Protein AF-0000000076550190 (afdb_homodimer)

Nearest PDB structures (foldseek):
  2z0n-assembly1_A-2  TM=6.867E-01  e=6.802E-01  Homo sapiens
  4afl-assembly2_F  TM=8.880E-01  e=2.547E+00  Homo sapiens
  2q12-assembly1_A-2  TM=6.880E-01  e=8.746E-01  Homo sapiens
  5j0k-assembly1_B  TM=7.073E-01  e=1.640E+00  synthetic construct
  6inr-assembly1_A  TM=6.472E-01  e=3.714E+00  Candidatus Phytoplasma australasiaticum subsp. taiwanense

Secondary structure (DSSP, 8-state):
-----------SS----B-HHHHHHHHHHHHHHHHHHHHHHHHHHHHHTS---TTHHHHHHHHHHHHHHHHHHHHHHHHHHHHTB--/-----------SS----B-HHHHHHHHHHHHHHHHHHHHHHHHHHHHHTS---TTHHHHHHHHHHHHHHHHHHHHHHHHHHHHTB--

Foldseek 3Di:
DPPPPPPPVPPPPDLAADDQVVLVVQLVVLVVLVVVLVVLVVVLVVVQPDDDDPPVNVVSVVSNVVSVVSNVVSVVVNVVSVVRHDD/DPPPPPPPVPPPPDLAADDPVVLVVQLVVLVVLVVVLVVLVVVLVVVQPDDDDPPVNVVSVVSNVVSVVSNVVSVVVNVVSVVRHDD

Sequence (174 aa):
MMTDSTNKPQAPADAECIPEDIAVEIRKLAHELSNALEIIVQTSYLLSMTEQKEPASAWLRMMDNGVQKAMDTNLALRNYIKAHTADMMTDSTNKPQAPADAECIPEDIAVEIRKLAHELSNALEIIVQTSYLLSMTEQKEPASAWLRMMDNGVQKAMDTNLALRNYIKAHTAD

pLDDT: mean 85.69, std 19.17, range [34.78, 98.75]

Organism: NCBI:txid570835

Solvent-accessible surface area (backbone atoms only — not comparable to full-atom values): 9814 Å² total; per-residue (Å²): 135,81,78,73,74,72,73,62,74,69,66,80,72,85,76,76,45,36,47,65,73,60,41,54,52,53,51,51,40,50,50,52,33,50,56,19,48,49,45,32,51,54,30,52,53,58,53,66,73,48,96,60,56,86,65,54,44,59,40,50,51,51,25,51,52,16,49,51,49,29,50,52,37,49,50,52,45,52,50,50,51,57,73,30,39,74,131,135,81,78,73,72,72,72,61,74,69,65,81,70,84,75,76,44,36,48,63,72,59,42,53,52,51,49,50,40,50,51,50,32,50,55,20,48,49,43,32,51,54,29,53,52,59,54,67,73,48,94,59,57,86,66,54,44,58,39,51,51,51,24,52,52,17,50,51,50,30,51,54,38,50,51,50,46,51,52,52,50,58,72,29,40,73,132

Structure (mmCIF, N/CA/C/O backbone):
data_AF-0000000076550190-model_v1
#
loop_
_entity.id
_entity.type
_entity.pdbx_description
1 polymer 'Signal transduction histidine kinase dimerisation/phosphoacceptor domain-containing protein'
#
loop_
_atom_site.group_PDB
_atom_site.id
_atom_site.type_symbol
_atom_site.label_atom_id
_atom_site.label_alt_id
_atom_site.label_comp_id
_atom_site.label_asym_id
_atom_site.label_entity_id
_atom_site.label_seq_id
_atom_site.pdbx_PDB_ins_code
_atom_site.Cartn_x
_atom_site.Cartn_y
_atom_site.Cartn_z
_atom_site.occupancy
_atom_site.B_iso_or_equiv
_atom_site.auth_seq_id
_atom_site.auth_comp_id
_atom_site.auth_asym_id
_atom_site.auth_atom_id
_atom_site.pdbx_PDB_model_num
ATOM 1 N N . MET A 1 1 ? -5.496 28.016 54.156 1 34.78 1 MET A N 1
ATOM 2 C CA . MET A 1 1 ? -6.383 27.641 53.062 1 34.78 1 MET A CA 1
ATOM 3 C C . MET A 1 1 ? -5.613 27.547 51.75 1 34.78 1 MET A C 1
ATOM 5 O O . MET A 1 1 ? -5.414 28.562 51.062 1 34.78 1 MET A O 1
ATOM 9 N N . MET A 1 2 ? -4.535 26.766 51.688 1 42.56 2 MET A N 1
ATOM 10 C CA . MET A 1 2 ? -3.605 26.531 50.594 1 42.56 2 MET A CA 1
ATOM 11 C C . MET A 1 2 ? -4.332 25.953 49.375 1 42.56 2 MET A C 1
ATOM 13 O O . MET A 1 2 ? -5.047 24.953 49.469 1 42.56 2 MET A O 1
ATOM 17 N N . THR A 1 3 ? -4.797 26.859 48.469 1 43.59 3 THR A N 1
ATOM 18 C CA . THR A 1 3 ? -5.375 26.516 47.156 1 43.59 3 THR A CA 1
ATOM 19 C C . THR A 1 3 ? -4.508 25.5 46.438 1 43.59 3 THR A C 1
ATOM 21 O O . THR A 1 3 ? -3.324 25.734 46.188 1 43.59 3 THR A O 1
ATOM 24 N N . ASP A 1 4 ? -4.602 24.234 46.688 1 43.56 4 ASP A N 1
ATOM 25 C CA . ASP A 1 4 ? -4.043 23.141 45.906 1 43.56 4 ASP A CA 1
ATOM 26 C C . ASP A 1 4 ? -4.367 23.297 44.438 1 43.56 4 ASP A C 1
ATOM 28 O O . ASP A 1 4 ? -5.539 23.281 44.031 1 43.56 4 ASP A O 1
ATOM 32 N N . SER A 1 5 ? -3.678 24.25 43.781 1 45.34 5 SER A N 1
ATOM 33 C CA . SER A 1 5 ? -3.775 24.266 42.312 1 45.34 5 SER A CA 1
ATOM 34 C C . SER A 1 5 ? -3.625 22.859 41.75 1 45.34 5 SER A C 1
ATOM 36 O O . SER A 1 5 ? -2.572 22.234 41.875 1 45.34 5 SER A O 1
ATOM 38 N N . THR A 1 6 ? -4.68 22.031 41.906 1 44.66 6 THR A N 1
ATOM 39 C CA . THR A 1 6 ? -4.723 20.781 41.156 1 44.66 6 THR A CA 1
ATOM 40 C C . THR A 1 6 ? -4.141 20.984 39.75 1 44.66 6 THR A C 1
ATOM 42 O O . THR A 1 6 ? -4.621 21.812 39 1 44.66 6 THR A O 1
ATOM 45 N N . ASN A 1 7 ? -2.863 20.984 39.656 1 44.94 7 ASN A N 1
ATOM 46 C CA . ASN A 1 7 ? -2.182 20.859 38.375 1 44.94 7 ASN A CA 1
ATOM 47 C C . ASN A 1 7 ? -2.906 19.891 37.469 1 44.94 7 ASN A C 1
ATOM 49 O O . ASN A 1 7 ? -2.881 18.672 37.688 1 44.94 7 ASN A O 1
ATOM 53 N N . LYS A 1 8 ? -4.141 20.156 37.094 1 45.62 8 LYS A N 1
ATOM 54 C CA . LYS A 1 8 ? -4.738 19.328 36.031 1 45.62 8 LYS A CA 1
ATOM 55 C C . LYS A 1 8 ? -3.701 18.922 35 1 45.62 8 LYS A C 1
ATOM 57 O O . LYS A 1 8 ? -2.941 19.75 34.5 1 45.62 8 LYS A O 1
ATOM 62 N N . PRO A 1 9 ? -3.186 17.734 35.094 1 44.25 9 PRO A N 1
ATOM 63 C CA . PRO A 1 9 ? -2.326 17.391 33.938 1 44.25 9 PRO A CA 1
ATOM 64 C C . PRO A 1 9 ? -2.773 18.047 32.656 1 44.25 9 PRO A C 1
ATOM 66 O O . PRO A 1 9 ? -3.963 18.031 32.312 1 44.25 9 PRO A O 1
ATOM 69 N N . GLN A 1 10 ? -2.186 19.25 32.312 1 44 10 GLN A N 1
ATOM 70 C CA . GLN A 1 10 ? -2.484 19.812 30.984 1 44 10 GLN A CA 1
ATOM 71 C C . GLN A 1 10 ? -2.832 18.719 29.984 1 44 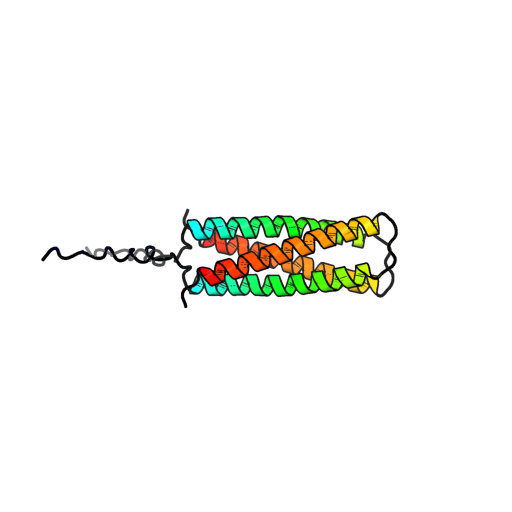10 GLN A C 1
ATOM 73 O O . GLN A 1 10 ? -2.15 17.703 29.906 1 44 10 GLN A O 1
ATOM 78 N N . ALA A 1 11 ? -4.008 18.469 29.656 1 46.28 11 ALA A N 1
ATOM 79 C CA . ALA A 1 11 ? -4.355 17.625 28.516 1 46.28 11 ALA A CA 1
ATOM 80 C C . ALA A 1 11 ? -3.211 17.547 27.516 1 46.28 11 ALA A C 1
ATOM 82 O O . ALA A 1 11 ? -2.484 18.531 27.328 1 46.28 11 ALA A O 1
ATOM 83 N N . PRO A 1 12 ? -2.477 16.422 27.375 1 45.34 12 PRO A N 1
ATOM 84 C CA . PRO A 1 12 ? -1.392 16.484 26.391 1 45.34 12 PRO A CA 1
ATOM 85 C C . PRO A 1 12 ? -1.63 17.547 25.312 1 45.34 12 PRO A C 1
ATOM 87 O O . PRO A 1 12 ? -2.779 17.828 24.969 1 45.34 12 PRO A O 1
ATOM 90 N N . ALA A 1 13 ? -0.886 18.531 25.25 1 47.62 13 ALA A N 1
ATOM 91 C CA . ALA A 1 13 ? -0.867 19.625 24.297 1 47.62 13 ALA A CA 1
ATOM 92 C C . ALA A 1 13 ? -1.681 19.281 23.047 1 47.62 13 ALA A C 1
ATOM 94 O O . ALA A 1 13 ? -1.993 18.109 22.812 1 47.62 13 ALA A O 1
ATOM 95 N N . ASP A 1 14 ? -1.976 20.109 22.109 1 51.81 14 ASP A N 1
ATOM 96 C CA . ASP A 1 14 ? -2.691 20.297 20.844 1 51.81 14 ASP A CA 1
ATOM 97 C C . ASP A 1 14 ? -2.387 19.156 19.875 1 51.81 14 ASP A C 1
ATOM 99 O O . ASP A 1 14 ? -1.279 19.062 19.328 1 51.81 14 ASP A O 1
ATOM 103 N N . ALA A 1 15 ? -2.779 17.875 19.969 1 63.88 15 ALA A N 1
ATOM 104 C CA . ALA A 1 15 ? -2.607 16.734 19.078 1 63.88 15 ALA A CA 1
ATOM 105 C C . ALA A 1 15 ? -2.586 17.188 17.625 1 63.88 15 ALA A C 1
ATOM 107 O O . ALA A 1 15 ? -3.502 17.875 17.156 1 63.88 15 ALA A O 1
ATOM 108 N N . GLU A 1 16 ? -1.397 17.344 17.109 1 86.19 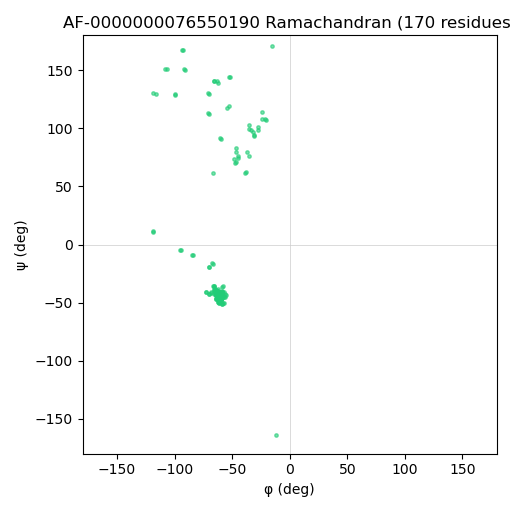16 GLU A N 1
ATOM 109 C CA . GLU A 1 16 ? -1.287 17.766 15.719 1 86.19 16 GLU A CA 1
ATOM 110 C C . GLU A 1 16 ? -2.104 16.859 14.805 1 86.19 16 GLU A C 1
ATOM 112 O O . GLU A 1 16 ? -2.09 15.641 14.953 1 86.19 16 GLU A O 1
ATOM 117 N N . CYS A 1 17 ? -3.027 17.391 14.148 1 93.56 17 CYS A N 1
ATOM 118 C CA . CYS A 1 17 ? -3.902 16.656 13.227 1 93.56 17 CYS A CA 1
ATOM 119 C C . CYS A 1 17 ? -3.576 17.016 11.781 1 93.56 17 CYS A C 1
ATOM 121 O O . CYS A 1 17 ? -3.062 18.094 11.5 1 93.56 17 CYS A O 1
ATOM 123 N N . ILE A 1 18 ? -3.857 16.016 11.031 1 95.75 18 ILE A N 1
ATOM 124 C CA . ILE A 1 18 ? -3.766 16.234 9.594 1 95.75 18 ILE A CA 1
ATOM 125 C C . ILE A 1 18 ? -4.902 17.156 9.133 1 95.75 18 ILE A C 1
ATOM 127 O O . ILE A 1 18 ? -6.066 16.922 9.484 1 95.75 18 ILE A O 1
ATOM 131 N N . PRO A 1 19 ? -4.547 18.156 8.406 1 94.12 19 PRO A N 1
ATOM 132 C CA . PRO A 1 19 ? -5.637 18.969 7.852 1 94.12 19 PRO A CA 1
ATOM 133 C C . PRO A 1 19 ? -6.672 18.125 7.109 1 94.12 19 PRO A C 1
ATOM 135 O O . PRO A 1 19 ? -6.316 17.156 6.434 1 94.12 19 PRO A O 1
ATOM 138 N N . GLU A 1 20 ? -7.867 18.453 7.18 1 93.38 20 GLU A N 1
ATOM 139 C CA . GLU A 1 20 ? -8.992 17.625 6.75 1 93.38 20 GLU A CA 1
ATOM 140 C C . GLU A 1 20 ? -8.883 17.266 5.273 1 93.38 20 GLU A C 1
ATOM 142 O O . GLU A 1 20 ? -9.07 16.109 4.895 1 93.38 20 GLU A O 1
ATOM 147 N N . ASP A 1 21 ? -8.586 18.219 4.477 1 93.94 21 ASP A N 1
ATOM 148 C CA . ASP A 1 21 ? -8.516 17.969 3.037 1 93.94 21 ASP A CA 1
ATOM 149 C C . ASP A 1 21 ? -7.422 16.969 2.699 1 93.94 21 ASP A C 1
ATOM 151 O O . ASP A 1 21 ? -7.594 16.125 1.823 1 93.94 21 ASP A O 1
ATOM 155 N N . ILE A 1 22 ? -6.352 17.125 3.379 1 96.38 22 ILE A N 1
ATOM 156 C CA . ILE A 1 22 ? -5.242 16.203 3.176 1 96.38 22 ILE A CA 1
ATOM 157 C C . ILE A 1 22 ? -5.621 14.805 3.688 1 96.38 22 ILE A C 1
ATOM 159 O O . ILE A 1 22 ? -5.367 13.805 3.02 1 96.38 22 ILE A O 1
ATOM 163 N N . ALA A 1 23 ? -6.262 14.742 4.773 1 96 23 ALA A N 1
ATOM 164 C CA . ALA A 1 23 ? -6.691 13.477 5.375 1 96 23 ALA A CA 1
ATOM 165 C C . ALA A 1 23 ? -7.645 12.727 4.453 1 96 23 ALA A C 1
ATOM 167 O O . ALA A 1 23 ? -7.555 11.508 4.316 1 96 23 ALA A O 1
ATOM 168 N N . VAL A 1 24 ? -8.539 13.453 3.871 1 96.44 24 VAL A N 1
ATOM 169 C CA . VAL A 1 24 ? -9.523 12.836 2.982 1 96.44 24 VAL A CA 1
ATOM 170 C C . VAL A 1 24 ? -8.812 12.148 1.82 1 96.44 24 VAL A C 1
ATOM 172 O O . VAL A 1 24 ? -9.117 11 1.488 1 96.44 24 VAL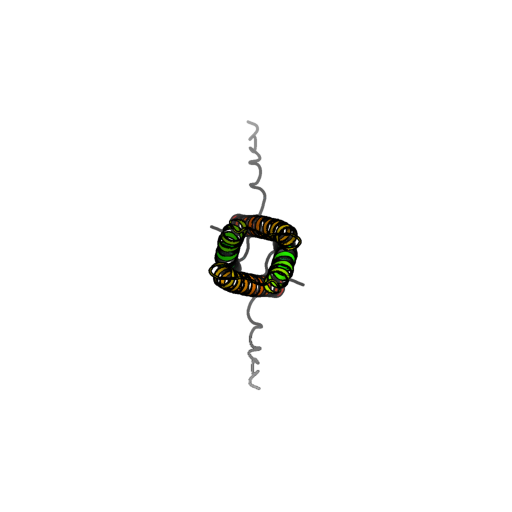 A O 1
ATOM 175 N N . GLU A 1 25 ? -7.871 12.812 1.288 1 97.25 25 GLU A N 1
ATOM 176 C CA . GLU A 1 25 ? -7.168 12.25 0.139 1 97.25 25 GLU A CA 1
ATOM 177 C C . GLU A 1 25 ? -6.305 11.062 0.548 1 97.25 25 GLU A C 1
ATOM 179 O O . GLU A 1 25 ? -6.301 10.031 -0.128 1 97.25 25 GLU A O 1
ATOM 184 N N . ILE A 1 26 ? -5.633 11.172 1.637 1 97.31 26 ILE A N 1
ATOM 185 C CA . ILE A 1 26 ? -4.781 10.078 2.09 1 97.31 26 ILE A CA 1
ATOM 186 C C . ILE A 1 26 ? -5.637 8.859 2.426 1 97.31 26 ILE A C 1
ATOM 188 O O . ILE A 1 26 ? -5.273 7.727 2.1 1 97.31 26 ILE A O 1
ATOM 192 N N . ARG A 1 27 ? -6.766 9.07 3.033 1 97.19 27 ARG A N 1
ATOM 193 C CA . ARG A 1 27 ? -7.68 7.977 3.361 1 97.19 27 ARG A CA 1
ATOM 194 C C . ARG A 1 27 ? -8.188 7.289 2.098 1 97.19 27 ARG A C 1
ATOM 196 O O . ARG A 1 27 ? -8.305 6.062 2.057 1 97.19 27 ARG A O 1
ATOM 203 N N . LYS A 1 28 ? -8.508 8.078 1.169 1 98.31 28 LYS A N 1
ATOM 204 C CA . LYS A 1 28 ? -8.961 7.52 -0.105 1 98.31 28 LYS A CA 1
ATOM 205 C C . LYS A 1 28 ? -7.883 6.629 -0.724 1 98.31 28 LYS A C 1
ATOM 207 O O . LYS A 1 28 ? -8.172 5.512 -1.154 1 98.31 28 LYS A O 1
ATOM 212 N N . LEU A 1 29 ? -6.68 7.113 -0.771 1 98.5 29 LEU A N 1
ATOM 213 C CA . LEU A 1 29 ? -5.574 6.352 -1.348 1 98.5 29 LEU A CA 1
ATOM 214 C C . LEU A 1 29 ? -5.316 5.082 -0.546 1 98.5 29 LEU A C 1
ATOM 216 O O . LEU A 1 29 ? -5.105 4.012 -1.123 1 98.5 29 LEU A O 1
ATOM 220 N N . ALA A 1 30 ? -5.375 5.203 0.75 1 98.12 30 ALA A N 1
ATOM 221 C CA . ALA A 1 30 ? -5.172 4.031 1.602 1 98.12 30 ALA A CA 1
ATOM 222 C C . ALA A 1 30 ? -6.277 3 1.388 1 98.12 30 ALA A C 1
ATOM 224 O O . ALA A 1 30 ? -6.02 1.794 1.402 1 98.12 30 ALA A O 1
ATOM 225 N N . HIS A 1 31 ? -7.52 3.418 1.229 1 98.12 31 HIS A N 1
ATOM 226 C CA . HIS A 1 31 ? -8.633 2.52 0.95 1 98.12 31 HIS A CA 1
ATOM 227 C C . HIS A 1 31 ? -8.469 1.83 -0.399 1 98.12 31 HIS A C 1
ATOM 229 O O . HIS A 1 31 ? -8.695 0.624 -0.518 1 98.12 31 HIS A O 1
ATOM 235 N N . GLU A 1 32 ? -8.086 2.576 -1.36 1 98.44 32 GLU A N 1
ATOM 236 C CA . GLU A 1 32 ? -7.82 1.996 -2.674 1 98.44 32 GLU A CA 1
ATOM 237 C C . GLU A 1 32 ? -6.707 0.958 -2.604 1 98.44 32 GLU A C 1
ATOM 239 O O . GLU A 1 32 ? -6.77 -0.077 -3.271 1 98.44 32 GLU A O 1
ATOM 244 N N . LEU A 1 33 ? -5.691 1.238 -1.844 1 98.44 33 LEU A N 1
ATOM 245 C CA . LEU A 1 33 ? -4.613 0.278 -1.629 1 98.44 33 LEU A CA 1
ATOM 246 C C . LEU A 1 33 ? -5.148 -1.01 -1.013 1 98.44 33 LEU A C 1
ATOM 248 O O . LEU A 1 33 ? -4.762 -2.107 -1.425 1 98.44 33 LEU A O 1
ATOM 252 N N . SER A 1 34 ? -6.047 -0.882 -0.056 1 98.25 34 SER A N 1
ATOM 253 C CA . SER A 1 34 ? -6.684 -2.053 0.539 1 98.25 34 SER A CA 1
ATOM 254 C C . SER A 1 34 ? -7.391 -2.895 -0.519 1 98.25 34 SER A C 1
ATOM 256 O O . SER A 1 34 ? -7.285 -4.121 -0.515 1 98.25 34 SER A O 1
ATOM 258 N N . ASN A 1 35 ? -8.094 -2.252 -1.38 1 98.19 35 ASN A N 1
ATOM 259 C CA . ASN A 1 35 ? -8.812 -2.959 -2.432 1 98.19 35 ASN A CA 1
ATOM 260 C C . ASN A 1 35 ? -7.863 -3.748 -3.328 1 98.19 35 ASN A C 1
ATOM 262 O O . ASN A 1 35 ? -8.133 -4.906 -3.662 1 98.19 35 ASN A O 1
ATOM 266 N N . ALA A 1 36 ? -6.801 -3.115 -3.729 1 98.19 36 ALA A N 1
ATOM 267 C CA . ALA A 1 36 ? -5.805 -3.77 -4.574 1 98.19 36 ALA A CA 1
ATOM 268 C C . ALA A 1 36 ? -5.145 -4.934 -3.844 1 98.19 36 ALA A C 1
ATOM 270 O O . ALA A 1 36 ? -4.98 -6.02 -4.41 1 98.19 36 ALA A O 1
ATOM 271 N N . LEU A 1 37 ? -4.797 -4.809 -2.619 1 98.25 37 LEU A N 1
ATOM 272 C CA . LEU A 1 37 ? -4.152 -5.848 -1.825 1 98.25 37 LEU A CA 1
ATOM 273 C C . LEU A 1 37 ? -5.086 -7.035 -1.62 1 98.25 37 LEU A C 1
ATOM 275 O O . LEU A 1 37 ? -4.637 -8.18 -1.563 1 98.25 37 LEU A O 1
ATOM 279 N N . GLU A 1 38 ? -6.359 -6.758 -1.48 1 98 38 GLU A N 1
ATOM 280 C CA . GLU A 1 38 ? -7.324 -7.844 -1.339 1 98 38 GLU A CA 1
ATOM 281 C C . GLU A 1 38 ? -7.332 -8.742 -2.574 1 98 38 GLU A C 1
ATOM 283 O O . GLU A 1 38 ? -7.426 -9.961 -2.461 1 98 38 GLU A O 1
ATOM 288 N N . ILE A 1 39 ? -7.25 -8.18 -3.729 1 97.94 39 ILE A N 1
ATOM 289 C CA . ILE A 1 39 ? -7.141 -8.953 -4.961 1 97.94 39 ILE A CA 1
ATOM 290 C C . ILE A 1 39 ? -5.902 -9.844 -4.906 1 97.94 39 ILE A C 1
ATOM 292 O O . ILE A 1 39 ? -5.965 -11.031 -5.238 1 97.94 39 ILE A O 1
ATOM 296 N N . ILE A 1 40 ? -4.809 -9.266 -4.477 1 97.81 40 ILE A N 1
ATOM 297 C CA . ILE A 1 40 ? -3.543 -9.984 -4.402 1 97.81 40 ILE A CA 1
ATOM 298 C C . ILE A 1 40 ? -3.656 -11.125 -3.389 1 97.81 40 ILE A C 1
ATOM 300 O O . ILE A 1 40 ? -3.219 -12.242 -3.654 1 97.81 40 ILE A O 1
ATOM 304 N N . VAL A 1 41 ? -4.25 -10.875 -2.254 1 97.25 41 VAL A N 1
ATOM 305 C CA . VAL A 1 41 ? -4.449 -11.883 -1.219 1 97.25 41 VAL A CA 1
ATOM 306 C C . VAL A 1 41 ? -5.266 -13.047 -1.78 1 97.25 41 VAL A C 1
ATOM 308 O O . VAL A 1 41 ? -4.879 -14.211 -1.635 1 97.25 41 VAL A O 1
ATOM 311 N N . GLN A 1 42 ? -6.375 -12.742 -2.387 1 96.75 42 GLN A N 1
ATOM 312 C CA . GLN A 1 42 ? -7.266 -13.766 -2.922 1 96.75 42 GLN A CA 1
ATOM 313 C C . GLN A 1 42 ? -6.562 -14.617 -3.979 1 96.75 42 GLN A C 1
ATOM 315 O O . GLN A 1 42 ? -6.645 -15.844 -3.951 1 96.75 42 GLN A O 1
ATOM 320 N N . THR A 1 43 ? -5.828 -13.984 -4.844 1 95.19 43 THR A N 1
ATOM 321 C CA . THR A 1 43 ? -5.168 -14.695 -5.934 1 95.19 43 THR A CA 1
ATOM 322 C C . THR A 1 43 ? -3.994 -15.516 -5.406 1 95.19 43 THR A C 1
ATOM 324 O O . THR A 1 43 ? -3.738 -16.625 -5.887 1 95.19 43 THR A O 1
ATOM 327 N N . SER A 1 44 ? -3.262 -14.93 -4.477 1 94.31 44 SER A N 1
ATOM 328 C CA . SER A 1 44 ? -2.205 -15.703 -3.83 1 94.31 44 SER A CA 1
ATOM 329 C C . SER A 1 44 ? -2.756 -16.969 -3.197 1 94.31 44 SER A C 1
ATOM 331 O O . SER A 1 44 ? -2.172 -18.047 -3.342 1 94.31 44 SER A O 1
ATOM 333 N N . TYR A 1 45 ? -3.871 -16.875 -2.545 1 93.56 45 TYR A N 1
ATOM 334 C CA . TYR A 1 45 ? -4.535 -18.031 -1.935 1 93.56 45 TYR A CA 1
ATOM 335 C C . TYR A 1 45 ? -4.91 -19.062 -2.986 1 93.56 45 TYR A C 1
ATOM 337 O O . TYR A 1 45 ? -4.629 -20.25 -2.82 1 93.56 45 TYR A O 1
ATOM 345 N N . LEU A 1 46 ? -5.543 -18.688 -4.074 1 93.88 46 LEU A N 1
ATOM 346 C CA . LEU A 1 46 ? -5.961 -19.578 -5.145 1 93.88 46 LEU A CA 1
ATOM 347 C C . LEU A 1 46 ? -4.766 -20.312 -5.734 1 93.88 46 LEU A C 1
ATOM 349 O O . LEU A 1 46 ? -4.832 -21.531 -5.98 1 93.88 46 LEU A O 1
ATOM 353 N N . LEU A 1 47 ? -3.725 -19.609 -5.93 1 90.06 47 LEU A N 1
ATOM 354 C CA . LEU A 1 47 ? -2.521 -20.203 -6.492 1 90.06 47 LEU A CA 1
ATOM 355 C C . LEU A 1 47 ? -1.922 -21.219 -5.531 1 90.06 47 LEU A C 1
ATOM 357 O O . LEU A 1 47 ? -1.384 -22.25 -5.961 1 90.06 47 LEU A O 1
ATOM 361 N N . SER A 1 48 ? -2.016 -20.922 -4.273 1 88 48 SER A N 1
ATOM 362 C CA . SER A 1 48 ? -1.453 -21.812 -3.268 1 88 48 SER A CA 1
ATOM 363 C C . SER A 1 48 ? -2.215 -23.141 -3.215 1 88 48 SER A C 1
ATOM 365 O O . SER A 1 48 ? -1.721 -24.125 -2.66 1 88 48 SER A O 1
ATOM 367 N N . MET A 1 49 ? -3.385 -23.203 -3.775 1 87.75 49 MET A N 1
ATOM 368 C CA . MET A 1 49 ? -4.195 -24.422 -3.799 1 87.75 49 MET A CA 1
ATOM 369 C C . MET A 1 49 ? -3.799 -25.328 -4.965 1 87.75 49 MET A C 1
ATOM 371 O O . MET A 1 49 ? -4.258 -26.469 -5.059 1 87.75 49 MET A O 1
ATOM 375 N N . THR A 1 50 ? -2.971 -24.812 -5.828 1 81.31 50 THR A N 1
ATOM 376 C CA . THR A 1 50 ? -2.512 -25.609 -6.961 1 81.31 50 THR A CA 1
ATOM 377 C C . THR A 1 50 ? -1.22 -26.344 -6.621 1 81.31 50 THR A C 1
ATOM 379 O O . THR A 1 50 ? -0.494 -25.938 -5.707 1 81.31 50 THR A O 1
ATOM 382 N N . GLU A 1 51 ? -1.034 -27.547 -7.312 1 76.81 51 GLU A N 1
ATOM 383 C CA . GLU A 1 51 ? 0.225 -28.266 -7.125 1 76.81 51 GLU A CA 1
ATOM 384 C C . GLU A 1 51 ? 1.386 -27.516 -7.773 1 76.81 51 GLU A C 1
ATOM 386 O O . GLU A 1 51 ? 1.348 -27.203 -8.969 1 76.81 51 GLU A O 1
ATOM 391 N N . GLN A 1 52 ? 2.209 -27.062 -6.895 1 78.81 52 GLN A N 1
ATOM 392 C CA . GLN A 1 52 ? 3.402 -26.391 -7.398 1 78.81 52 GLN A CA 1
ATOM 393 C C . GLN A 1 52 ? 4.668 -27.141 -7.008 1 78.81 52 GLN A C 1
ATOM 395 O O . GLN A 1 52 ? 4.762 -27.672 -5.902 1 78.81 52 GLN A O 1
ATOM 400 N N . LYS A 1 53 ? 5.469 -27.344 -8.117 1 83.56 53 LYS A N 1
ATOM 401 C CA . LYS A 1 53 ? 6.789 -27.906 -7.836 1 83.56 53 LYS A CA 1
ATOM 402 C C . LYS A 1 53 ? 7.832 -26.797 -7.676 1 83.56 53 LYS A C 1
ATOM 404 O O . LYS A 1 53 ? 7.578 -25.641 -8.023 1 83.56 53 LYS A O 1
ATOM 409 N N . GLU A 1 54 ? 8.953 -27.219 -7.172 1 86.31 54 GLU A N 1
ATOM 410 C CA . GLU A 1 54 ? 10.047 -26.25 -7.133 1 86.31 54 GLU A CA 1
ATOM 411 C C . GLU A 1 54 ? 10.5 -25.875 -8.539 1 86.31 54 GLU A C 1
ATOM 413 O O . GLU A 1 54 ? 10.477 -26.703 -9.445 1 86.31 54 GLU A O 1
ATOM 418 N N . PRO A 1 55 ? 10.773 -24.531 -8.562 1 86.94 55 PRO A N 1
ATOM 419 C CA . PRO A 1 55 ? 10.953 -23.438 -7.598 1 86.94 55 PRO A CA 1
ATOM 420 C C . PRO A 1 55 ? 9.672 -22.656 -7.352 1 86.94 55 PRO A C 1
ATOM 422 O O . PRO A 1 55 ? 9.648 -21.75 -6.504 1 86.94 55 PRO A O 1
ATOM 425 N N . ALA A 1 56 ? 8.641 -22.953 -8.039 1 84.62 56 ALA A N 1
ATOM 426 C CA . ALA A 1 56 ? 7.395 -22.188 -7.969 1 84.62 56 ALA A CA 1
ATOM 427 C C . ALA A 1 56 ? 6.852 -22.172 -6.543 1 84.62 56 ALA A C 1
ATOM 429 O O . ALA A 1 56 ? 6.316 -21.156 -6.09 1 84.62 56 ALA A O 1
ATOM 430 N N . SER A 1 57 ? 7 -23.219 -5.848 1 88.62 57 SER A N 1
ATOM 431 C CA . SER A 1 57 ? 6.508 -23.281 -4.477 1 88.62 57 SER A CA 1
ATOM 432 C C . SER A 1 57 ? 7.258 -22.312 -3.572 1 88.62 57 SER A C 1
ATOM 434 O O . SER A 1 57 ? 6.664 -21.703 -2.684 1 88.62 57 SER A O 1
ATOM 436 N N . ALA A 1 58 ? 8.539 -22.188 -3.762 1 91.88 58 ALA A N 1
ATOM 437 C CA . ALA A 1 58 ? 9.328 -21.219 -2.998 1 91.88 58 ALA A CA 1
ATOM 438 C C . ALA A 1 58 ? 8.914 -19.797 -3.326 1 91.88 58 ALA A C 1
ATOM 440 O O . ALA A 1 58 ? 8.82 -18.938 -2.432 1 91.88 58 ALA A O 1
ATOM 441 N N . TRP A 1 59 ? 8.711 -19.531 -4.531 1 92.38 59 TRP A N 1
ATOM 442 C CA . TRP A 1 59 ? 8.273 -18.203 -4.953 1 92.38 59 TRP A CA 1
ATOM 443 C C . TRP A 1 59 ? 6.906 -17.859 -4.359 1 92.38 59 TRP A C 1
ATOM 445 O O . TRP A 1 59 ? 6.664 -16.719 -3.961 1 92.38 59 TRP A O 1
ATOM 455 N N . LEU A 1 60 ? 6.055 -18.828 -4.301 1 91.38 60 LEU A N 1
ATOM 456 C CA . LEU A 1 60 ? 4.734 -18.609 -3.725 1 91.38 60 LEU A CA 1
ATOM 457 C C . LEU A 1 60 ? 4.84 -18.281 -2.238 1 91.38 60 LEU A C 1
ATOM 459 O O . LEU A 1 60 ? 4.082 -17.438 -1.728 1 91.38 60 LEU A O 1
ATOM 463 N N . ARG A 1 61 ? 5.711 -18.906 -1.572 1 93.5 61 ARG A N 1
ATOM 464 C CA . ARG A 1 61 ? 5.93 -18.594 -0.163 1 93.5 61 ARG A CA 1
ATOM 465 C C . ARG A 1 61 ? 6.426 -17.172 0.009 1 93.5 61 ARG A C 1
ATOM 467 O O . ARG A 1 61 ? 5.965 -16.453 0.897 1 93.5 61 ARG A O 1
ATOM 474 N N . MET A 1 62 ? 7.398 -16.734 -0.817 1 95.25 62 MET A N 1
ATOM 475 C CA . MET A 1 62 ? 7.898 -15.367 -0.79 1 95.25 62 MET A CA 1
ATOM 476 C C . MET A 1 62 ? 6.777 -14.375 -1.076 1 95.25 62 MET A C 1
ATOM 478 O O . MET A 1 62 ? 6.691 -13.32 -0.434 1 95.25 62 MET A O 1
ATOM 482 N N . MET A 1 63 ? 5.984 -14.742 -2.031 1 95.12 63 MET A N 1
ATOM 483 C CA . MET A 1 63 ? 4.816 -13.93 -2.361 1 95.12 63 MET A CA 1
ATOM 484 C C . MET A 1 63 ? 3.914 -13.75 -1.145 1 95.12 63 MET A C 1
ATOM 486 O O . MET A 1 63 ? 3.551 -12.625 -0.794 1 95.12 63 MET A O 1
ATOM 490 N N . ASP A 1 64 ? 3.584 -14.797 -0.5 1 94.38 64 ASP A N 1
ATOM 491 C CA . ASP A 1 64 ? 2.705 -14.773 0.666 1 94.38 64 ASP A CA 1
ATOM 492 C C . ASP A 1 64 ? 3.273 -13.883 1.766 1 94.38 64 ASP A C 1
ATOM 494 O O . ASP A 1 64 ? 2.533 -13.148 2.418 1 94.38 64 ASP A O 1
ATOM 498 N N . ASN A 1 65 ? 4.523 -13.953 1.949 1 96.31 65 ASN A N 1
ATOM 499 C CA . ASN A 1 65 ? 5.172 -13.094 2.938 1 96.31 65 ASN A CA 1
ATOM 500 C C . ASN A 1 65 ? 5.051 -11.617 2.57 1 96.31 65 ASN A C 1
ATOM 502 O O . ASN A 1 65 ? 4.758 -10.781 3.43 1 96.31 65 ASN A O 1
ATOM 506 N N . GLY A 1 66 ? 5.332 -11.328 1.321 1 97.44 66 GLY A N 1
ATOM 507 C CA . GLY A 1 66 ? 5.164 -9.961 0.85 1 97.44 66 GLY A CA 1
ATOM 508 C C . GLY A 1 66 ? 3.746 -9.445 0.994 1 97.44 66 GLY A C 1
ATOM 509 O O . GLY A 1 66 ? 3.531 -8.312 1.416 1 97.44 66 GLY A O 1
ATOM 510 N N . VAL A 1 67 ? 2.832 -10.289 0.689 1 97.5 67 VAL A N 1
ATOM 511 C CA . VAL A 1 67 ? 1.419 -9.93 0.764 1 97.5 67 VAL A CA 1
ATOM 512 C C . VAL A 1 67 ? 1.036 -9.633 2.213 1 97.5 67 VAL A C 1
ATO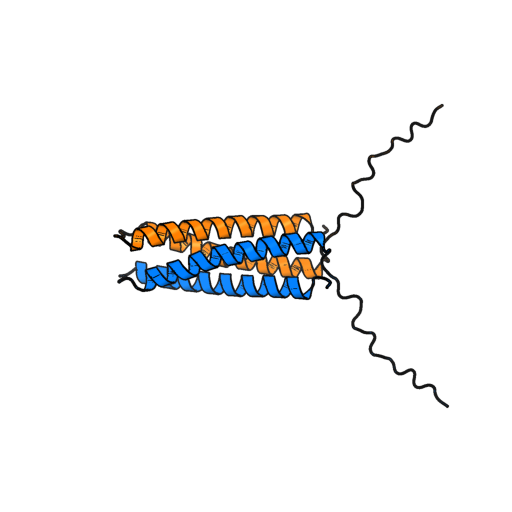M 514 O O . VAL A 1 67 ? 0.406 -8.617 2.5 1 97.5 67 VAL A O 1
ATOM 517 N N . GLN A 1 68 ? 1.432 -10.477 3.115 1 97.56 68 GLN A N 1
ATOM 518 C CA . GLN A 1 68 ? 1.129 -10.289 4.531 1 97.56 68 GLN A CA 1
ATOM 519 C C . GLN A 1 68 ? 1.738 -8.992 5.059 1 97.56 68 GLN A C 1
ATOM 521 O O . GLN A 1 68 ? 1.069 -8.219 5.746 1 97.56 68 GLN A O 1
ATOM 526 N N . LYS A 1 69 ? 2.943 -8.805 4.754 1 98.44 69 LYS A N 1
ATOM 527 C CA . LYS A 1 69 ? 3.605 -7.578 5.184 1 98.44 69 LYS A CA 1
ATOM 528 C C . LYS A 1 69 ? 2.896 -6.344 4.633 1 98.44 69 LYS A C 1
ATOM 530 O O . LYS A 1 69 ? 2.707 -5.359 5.348 1 98.44 69 LYS A O 1
ATOM 535 N N . ALA A 1 70 ? 2.59 -6.387 3.35 1 98.5 70 ALA A N 1
ATOM 536 C CA . ALA A 1 70 ? 1.879 -5.273 2.729 1 98.5 70 ALA A CA 1
ATOM 537 C C . ALA A 1 70 ? 0.553 -5.004 3.436 1 98.5 70 ALA A C 1
ATOM 539 O O . ALA A 1 70 ? 0.223 -3.855 3.734 1 98.5 70 ALA A O 1
ATOM 540 N N . MET A 1 71 ? -0.154 -6.02 3.709 1 98.31 71 MET A N 1
ATOM 541 C CA . MET A 1 71 ? -1.446 -5.902 4.379 1 98.31 71 MET A CA 1
ATOM 542 C C . MET A 1 71 ? -1.285 -5.293 5.77 1 98.31 71 MET A C 1
ATOM 544 O O . MET A 1 71 ? -2.029 -4.387 6.145 1 98.31 71 MET A O 1
ATOM 548 N N . ASP A 1 72 ? -0.393 -5.824 6.508 1 98.62 72 ASP A N 1
ATOM 549 C CA . ASP A 1 72 ? -0.143 -5.316 7.852 1 98.62 72 ASP A CA 1
ATOM 550 C C . ASP A 1 72 ? 0.269 -3.844 7.816 1 98.62 72 ASP A C 1
ATOM 552 O O . ASP A 1 72 ? -0.202 -3.043 8.625 1 98.62 72 ASP A O 1
ATOM 556 N N . THR A 1 73 ? 1.156 -3.506 6.965 1 98.75 73 THR A N 1
ATOM 557 C CA . THR A 1 73 ? 1.647 -2.137 6.848 1 98.75 73 THR A CA 1
ATOM 558 C C . THR A 1 73 ? 0.521 -1.19 6.445 1 98.75 73 THR A C 1
ATOM 560 O O . THR A 1 73 ? 0.4 -0.093 6.992 1 98.75 73 THR A O 1
ATOM 563 N N . ASN A 1 74 ? -0.29 -1.596 5.5 1 98.56 74 ASN A N 1
ATOM 564 C CA . ASN A 1 74 ? -1.421 -0.767 5.098 1 98.56 74 ASN A CA 1
ATOM 565 C C . ASN A 1 74 ? -2.408 -0.571 6.246 1 98.56 74 ASN A C 1
ATOM 567 O O . ASN A 1 74 ? -2.971 0.514 6.41 1 98.56 74 ASN A O 1
ATOM 571 N N . LEU A 1 75 ? -2.645 -1.61 6.977 1 98.5 75 LEU A N 1
ATOM 572 C CA . LEU A 1 75 ? -3.514 -1.495 8.141 1 98.5 75 LEU A CA 1
ATOM 573 C C . LEU A 1 75 ? -2.947 -0.493 9.141 1 98.5 75 LEU A C 1
ATOM 575 O O . LEU A 1 75 ? -3.684 0.339 9.68 1 98.5 75 LEU A O 1
ATOM 579 N N . ALA A 1 76 ? -1.696 -0.582 9.391 1 98.62 76 ALA A N 1
ATOM 580 C CA . ALA A 1 76 ? -1.032 0.367 10.281 1 98.62 76 ALA A CA 1
ATOM 581 C C . ALA A 1 76 ? -1.166 1.795 9.758 1 98.62 76 ALA A C 1
ATOM 583 O O . ALA A 1 76 ? -1.418 2.723 10.531 1 98.62 76 ALA A O 1
ATOM 584 N N . LEU A 1 77 ? -0.999 1.944 8.477 1 98.31 77 LEU A N 1
ATOM 585 C CA . LEU A 1 77 ? -1.135 3.25 7.84 1 98.31 77 LEU A CA 1
ATOM 586 C C . LEU A 1 77 ? -2.541 3.805 8.031 1 98.31 77 LEU A C 1
ATOM 588 O O . LEU A 1 77 ? -2.709 4.949 8.469 1 98.31 77 LEU A O 1
ATOM 592 N N . ARG A 1 78 ? -3.502 3.016 7.73 1 97.94 78 ARG A N 1
ATOM 593 C CA . ARG A 1 78 ? -4.891 3.445 7.859 1 97.94 78 ARG A CA 1
ATOM 594 C C . ARG A 1 78 ? -5.215 3.814 9.305 1 97.94 78 ARG A C 1
ATOM 596 O O . ARG A 1 78 ? -5.871 4.828 9.555 1 97.94 78 ARG A O 1
ATOM 603 N N . ASN A 1 79 ? -4.77 3.025 10.266 1 98 79 ASN A N 1
ATOM 604 C CA . ASN A 1 79 ? -5.004 3.309 11.68 1 98 79 ASN A CA 1
ATOM 605 C C . ASN A 1 79 ? -4.309 4.594 12.117 1 98 79 ASN A C 1
ATOM 607 O O . ASN A 1 79 ? -4.867 5.371 12.898 1 98 79 ASN A O 1
ATOM 611 N N . TYR A 1 80 ? -3.119 4.762 11.641 1 97.81 80 TYR A N 1
ATOM 612 C CA . TYR A 1 80 ? -2.361 5.953 11.992 1 97.81 80 TYR A CA 1
ATOM 613 C C . TYR A 1 80 ? -3.059 7.215 11.492 1 97.81 80 TYR A C 1
ATOM 615 O O . TYR A 1 80 ? -3.182 8.195 12.227 1 97.81 80 TYR A O 1
ATOM 623 N N . ILE A 1 81 ? -3.484 7.172 10.258 1 96.38 81 ILE A N 1
ATOM 624 C CA . ILE A 1 81 ? -4.199 8.305 9.672 1 96.38 81 ILE A CA 1
ATOM 625 C C . ILE A 1 81 ? -5.461 8.594 10.484 1 96.38 81 ILE A C 1
ATOM 627 O O . ILE A 1 81 ? -5.746 9.742 10.812 1 96.38 81 ILE A O 1
ATOM 631 N N . LYS A 1 82 ? -6.18 7.605 10.797 1 96 82 LYS A N 1
ATOM 632 C CA . LYS A 1 82 ? -7.414 7.754 11.562 1 96 82 LYS A CA 1
ATOM 633 C C . LYS A 1 82 ? -7.148 8.406 12.914 1 96 82 LYS A C 1
ATOM 635 O O . LYS A 1 82 ? -7.898 9.281 13.352 1 96 82 LYS A O 1
ATOM 640 N N . ALA A 1 83 ? -6.109 8.008 13.5 1 96.44 83 ALA A N 1
ATOM 641 C CA . ALA A 1 83 ? -5.77 8.477 14.836 1 96.44 83 ALA A CA 1
ATOM 642 C C . ALA A 1 83 ? -5.352 9.945 14.82 1 96.44 83 ALA A C 1
ATOM 644 O O . ALA A 1 83 ? -5.379 10.617 15.852 1 96.44 83 ALA A O 1
ATOM 645 N N . HIS A 1 84 ? -4.992 10.422 13.656 1 96.06 84 HIS A N 1
ATOM 646 C CA . HIS A 1 84 ? -4.449 11.773 13.586 1 96.06 84 HIS A CA 1
ATOM 647 C C . HIS A 1 84 ? -5.316 12.672 12.711 1 96.06 84 HIS A C 1
ATOM 649 O O . HIS A 1 84 ? -4.836 13.672 12.172 1 96.06 84 HIS A O 1
ATOM 655 N N . THR A 1 85 ? -6.402 12.227 12.383 1 92.94 85 THR A N 1
ATOM 656 C CA . THR A 1 85 ? -7.398 13.055 11.711 1 92.94 85 THR A CA 1
ATOM 657 C C . THR A 1 85 ? -8.445 13.547 12.703 1 92.94 85 THR A C 1
ATOM 659 O O . THR A 1 85 ? -8.859 12.805 13.602 1 92.94 85 THR A O 1
ATOM 662 N N . ALA A 1 86 ? -8.656 14.914 12.641 1 82.44 86 ALA A N 1
ATOM 663 C CA . ALA A 1 86 ? -9.656 15.5 13.531 1 82.44 86 ALA A CA 1
ATOM 664 C C . ALA A 1 86 ? -11.047 14.961 13.227 1 82.44 86 ALA A C 1
ATOM 666 O O . ALA A 1 86 ? -11.359 14.656 12.07 1 82.44 86 ALA A O 1
ATOM 667 N N . ASP A 1 87 ? -11.906 14.688 14.273 1 70.19 87 ASP A N 1
ATOM 668 C CA . ASP A 1 87 ? -13.281 14.211 14.164 1 70.19 87 ASP A CA 1
ATOM 669 C C . ASP A 1 87 ? -14.148 15.211 13.414 1 70.19 87 ASP A C 1
ATOM 671 O O . ASP A 1 87 ? -13.914 16.422 13.484 1 70.19 87 ASP A O 1
ATOM 675 N N . MET B 1 1 ? 1.364 59.562 -10.805 1 35 1 MET B N 1
ATOM 676 C CA . MET B 1 1 ? 2.305 58.56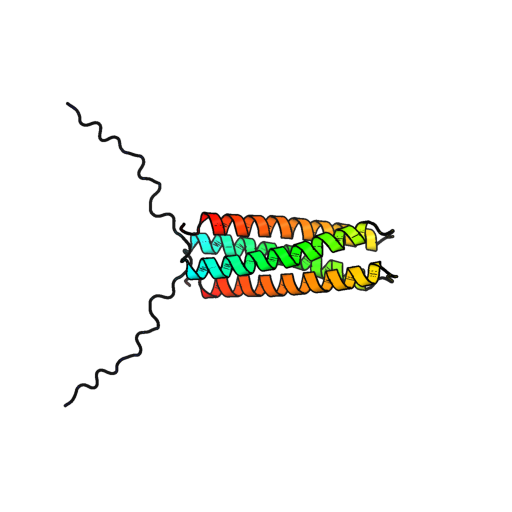2 -10.273 1 35 1 MET B CA 1
ATOM 677 C C . MET B 1 1 ? 1.566 57.438 -9.578 1 35 1 MET B C 1
ATOM 679 O O . MET B 1 1 ? 1.271 57.5 -8.391 1 35 1 MET B O 1
ATOM 683 N N . MET B 1 2 ? 0.588 56.812 -10.258 1 42.09 2 MET B N 1
ATOM 684 C CA . MET B 1 2 ? -0.298 55.719 -9.82 1 42.09 2 MET B CA 1
ATOM 685 C C . MET B 1 2 ? 0.502 54.469 -9.438 1 42.09 2 MET B C 1
ATOM 687 O O . MET B 1 2 ? 1.333 54 -10.211 1 42.09 2 MET B O 1
ATOM 691 N N . THR B 1 3 ? 0.856 54.375 -8.133 1 43.28 3 THR B N 1
ATOM 692 C CA . THR B 1 3 ? 1.476 53.219 -7.531 1 43.28 3 THR B CA 1
ATOM 693 C C . THR B 1 3 ? 0.74 51.938 -7.945 1 43.28 3 THR B C 1
ATOM 695 O O . THR B 1 3 ? -0.463 51.812 -7.711 1 43.28 3 THR B O 1
ATOM 698 N N . ASP B 1 4 ? 0.945 51.375 -9.117 1 42.78 4 ASP B N 1
ATOM 699 C CA . ASP B 1 4 ? 0.533 50.031 -9.523 1 42.78 4 ASP B CA 1
ATOM 700 C C . ASP B 1 4 ? 0.882 49 -8.453 1 42.78 4 ASP B C 1
ATOM 702 O O . ASP B 1 4 ? 2.059 48.781 -8.164 1 42.78 4 ASP B O 1
ATOM 706 N N . SER B 1 5 ? 0.136 49.062 -7.336 1 44.38 5 SER B N 1
ATOM 707 C CA . SER B 1 5 ? 0.282 47.938 -6.418 1 44.38 5 SER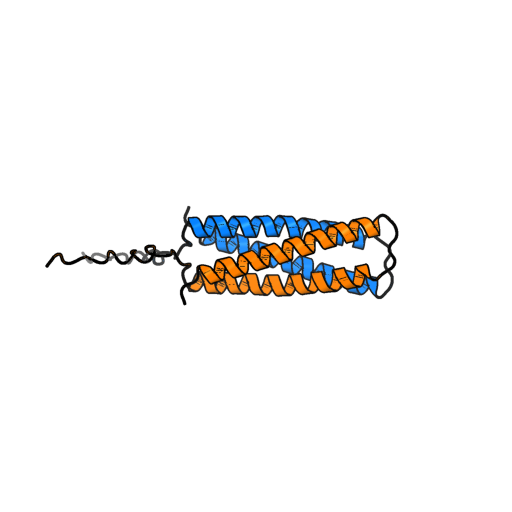 B CA 1
ATOM 708 C C . SER B 1 5 ? 0.263 46.625 -7.164 1 44.38 5 SER B C 1
ATOM 710 O O . SER B 1 5 ? -0.721 46.281 -7.828 1 44.38 5 SER B O 1
ATOM 712 N N . THR B 1 6 ? 1.388 46.281 -7.84 1 43.81 6 THR B N 1
ATOM 713 C CA . THR B 1 6 ? 1.568 44.938 -8.32 1 43.81 6 THR B CA 1
ATOM 714 C C . THR B 1 6 ? 0.966 43.938 -7.348 1 43.81 6 THR B C 1
ATOM 716 O O . THR B 1 6 ? 1.377 43.844 -6.188 1 43.81 6 THR B O 1
ATOM 719 N N . ASN B 1 7 ? -0.309 43.812 -7.348 1 44.19 7 ASN B N 1
ATOM 720 C CA . ASN B 1 7 ? -0.979 42.688 -6.688 1 44.19 7 ASN B CA 1
ATOM 721 C C . ASN B 1 7 ? -0.212 41.406 -6.879 1 44.19 7 ASN B C 1
ATOM 723 O O . ASN B 1 7 ? -0.185 40.844 -7.98 1 44.19 7 ASN B O 1
ATOM 727 N N . LYS B 1 8 ? 1.012 41.312 -6.414 1 45.5 8 LYS B N 1
ATOM 728 C CA . LYS B 1 8 ? 1.64 40 -6.43 1 45.5 8 LYS B CA 1
ATOM 729 C C . LYS B 1 8 ? 0.617 38.906 -6.156 1 45.5 8 LYS B C 1
ATOM 731 O O . LYS B 1 8 ? -0.188 39.031 -5.23 1 45.5 8 LYS B O 1
ATOM 736 N N . PRO B 1 9 ? 0.177 38.188 -7.176 1 43.53 9 PRO B N 1
ATOM 737 C CA . PRO B 1 9 ? -0.674 37.062 -6.785 1 43.53 9 PRO B CA 1
ATOM 738 C C . PRO B 1 9 ? -0.297 36.5 -5.426 1 43.53 9 PRO B C 1
ATOM 740 O O . PRO B 1 9 ? 0.886 36.281 -5.148 1 43.53 9 PRO B O 1
ATOM 743 N N . GLN B 1 10 ? -0.964 36.969 -4.309 1 43.28 10 GLN B N 1
ATOM 744 C CA . GLN B 1 10 ? -0.732 36.312 -3.033 1 43.28 10 GLN B CA 1
ATOM 745 C C . GLN B 1 10 ? -0.346 34.844 -3.246 1 43.28 10 GLN B C 1
ATOM 747 O O . GLN B 1 10 ? -0.975 34.125 -4.039 1 43.28 10 GLN B O 1
ATOM 752 N N . ALA B 1 11 ? 0.84 34.469 -3.23 1 46.34 11 ALA B N 1
ATOM 753 C CA . ALA B 1 11 ? 1.185 33.031 -3.17 1 46.34 11 ALA B CA 1
ATOM 754 C C . ALA B 1 11 ? 0.02 32.219 -2.629 1 46.34 11 ALA B C 1
ATOM 756 O O . ALA B 1 11 ? -0.733 32.688 -1.771 1 46.34 11 ALA B O 1
ATOM 757 N N . PRO B 1 12 ? -0.717 31.422 -3.455 1 45.78 12 PRO B N 1
ATOM 758 C CA . PRO B 1 12 ? -1.846 30.734 -2.822 1 45.78 12 PRO B CA 1
ATOM 759 C C . PRO B 1 12 ? -1.659 30.562 -1.317 1 45.78 12 PRO B C 1
ATOM 761 O O . PRO B 1 12 ? -0.539 30.328 -0.854 1 45.78 12 PRO B O 1
ATOM 764 N N . ALA B 1 13 ? -2.34 31.25 -0.558 1 48.12 13 ALA B N 1
ATOM 765 C CA . ALA B 1 13 ? -2.389 31.266 0.902 1 48.12 13 ALA B CA 1
ATOM 766 C C . ALA B 1 13 ? -1.664 30.062 1.492 1 48.12 13 ALA B C 1
ATOM 768 O O . ALA B 1 13 ? -1.325 29.109 0.771 1 48.12 13 ALA B O 1
ATOM 769 N N . ASP B 1 14 ? -1.774 29.625 2.75 1 51.91 14 ASP B N 1
ATOM 770 C CA . ASP B 1 14 ? -1.201 28.797 3.803 1 51.91 14 ASP B CA 1
ATOM 771 C C . ASP B 1 14 ? -1.268 27.312 3.43 1 51.91 14 ASP B C 1
ATOM 773 O O . ASP B 1 14 ? -2.322 26.688 3.541 1 51.91 14 ASP B O 1
ATOM 777 N N . ALA B 1 15 ? -0.682 26.734 2.391 1 64.06 15 ALA B N 1
ATOM 778 C CA . ALA B 1 15 ? -0.651 25.328 2.014 1 64.06 15 ALA B CA 1
ATOM 779 C C . ALA B 1 15 ? -0.638 24.422 3.248 1 64.06 15 ALA B C 1
ATOM 781 O O . ALA B 1 15 ? 0.208 24.578 4.129 1 64.06 15 ALA B O 1
ATOM 782 N N . GLU B 1 16 ? -1.811 23.953 3.561 1 86.19 16 GLU B N 1
ATOM 783 C CA . GLU B 1 16 ? -1.893 23.094 4.734 1 86.19 16 GLU B CA 1
ATOM 784 C C . GLU B 1 16 ? -0.907 21.922 4.633 1 86.19 16 GLU B C 1
ATOM 786 O O . GLU B 1 16 ? -0.774 21.312 3.574 1 86.19 16 GLU B O 1
ATOM 791 N N . CYS B 1 17 ? -0.012 21.859 5.504 1 93.69 17 CYS B N 1
ATOM 792 C CA . CYS B 1 17 ? 1.003 20.812 5.551 1 93.69 17 CYS B CA 1
ATOM 793 C C . CYS B 1 17 ? 0.73 19.844 6.691 1 93.69 17 CYS B C 1
ATOM 795 O O . CYS B 1 17 ? 0.101 20.203 7.688 1 93.69 17 CYS B O 1
ATOM 797 N N . ILE B 1 18 ? 1.187 18.703 6.391 1 95.75 18 ILE B N 1
ATOM 798 C CA . ILE B 1 18 ? 1.16 17.688 7.441 1 95.75 18 ILE B CA 1
ATOM 799 C C . ILE B 1 18 ? 2.201 18.031 8.508 1 95.75 18 ILE B C 1
ATOM 801 O O . ILE B 1 18 ? 3.357 18.312 8.188 1 95.75 18 ILE B O 1
ATOM 805 N N . PRO B 1 19 ? 1.765 18.016 9.734 1 94.06 19 PRO B N 1
ATOM 806 C CA . PRO B 1 19 ? 2.779 18.203 10.773 1 94.06 19 PRO B CA 1
ATOM 807 C C . PRO B 1 19 ? 3.957 17.234 10.625 1 94.06 19 PRO B C 1
ATOM 809 O O . PRO B 1 19 ? 3.766 16.078 10.258 1 94.06 19 PRO B O 1
ATOM 812 N N . GLU B 1 20 ? 5.102 17.641 10.906 1 93.12 20 GLU B N 1
ATOM 813 C CA . GLU B 1 20 ? 6.344 16.953 10.586 1 93.12 20 GLU B CA 1
ATOM 814 C C . GLU B 1 20 ? 6.371 15.555 11.211 1 93.12 20 GLU B C 1
ATOM 816 O O . GLU B 1 20 ? 6.734 14.578 10.547 1 93.12 20 GLU B O 1
ATOM 821 N N . ASP B 1 21 ? 6.004 15.469 12.438 1 93.75 21 ASP B N 1
ATOM 822 C CA . ASP B 1 21 ? 6.059 14.188 13.125 1 93.75 21 ASP B CA 1
ATOM 823 C C . ASP B 1 21 ? 5.117 13.172 12.477 1 93.75 21 ASP B C 1
ATOM 825 O O . ASP B 1 21 ? 5.453 11.992 12.359 1 93.75 21 ASP B O 1
ATOM 829 N N . ILE B 1 22 ? 4.004 13.656 12.109 1 96.31 22 ILE B N 1
ATOM 830 C CA . ILE B 1 22 ? 3.033 12.797 11.445 1 96.31 22 ILE B CA 1
ATOM 831 C C . ILE B 1 22 ? 3.555 12.414 10.062 1 96.31 22 ILE B C 1
ATOM 833 O O . ILE B 1 22 ? 3.473 11.25 9.664 1 96.31 22 ILE B O 1
ATOM 837 N N . ALA B 1 23 ? 4.121 13.305 9.375 1 95.75 23 ALA B N 1
ATOM 838 C CA . ALA B 1 23 ? 4.664 13.062 8.039 1 95.75 23 ALA B CA 1
ATOM 839 C C . ALA B 1 23 ? 5.766 12.008 8.078 1 95.75 23 ALA B C 1
ATOM 841 O O . ALA B 1 23 ? 5.84 11.148 7.195 1 95.75 23 ALA B O 1
ATOM 842 N N . VAL B 1 24 ? 6.602 12.094 9.055 1 96.31 24 VAL B N 1
ATOM 843 C CA . VAL B 1 24 ? 7.715 11.156 9.18 1 96.31 24 VAL B CA 1
ATOM 844 C C . VAL B 1 24 ? 7.176 9.734 9.312 1 96.31 24 VAL B C 1
ATOM 846 O O . VAL B 1 24 ? 7.652 8.812 8.641 1 96.31 24 VAL B O 1
ATOM 849 N N . GLU B 1 25 ? 6.195 9.594 10.109 1 97.19 25 GLU B N 1
ATOM 850 C CA . GLU B 1 25 ? 5.645 8.266 10.336 1 97.19 25 GLU B CA 1
ATOM 851 C C . GLU B 1 25 ? 4.918 7.75 9.102 1 97.19 25 GLU B C 1
ATOM 853 O O . GLU B 1 25 ? 5.086 6.59 8.711 1 97.19 25 GLU B O 1
ATOM 858 N N . ILE B 1 26 ? 4.16 8.594 8.477 1 97.31 26 ILE B N 1
ATOM 859 C CA . ILE B 1 26 ? 3.432 8.18 7.281 1 97.31 26 ILE B CA 1
ATOM 860 C C . ILE B 1 26 ? 4.418 7.812 6.176 1 97.31 26 ILE B C 1
ATOM 862 O O . ILE B 1 26 ? 4.23 6.82 5.469 1 97.31 26 ILE B O 1
ATOM 866 N N . ARG B 1 27 ? 5.484 8.547 6.039 1 97 27 ARG B N 1
ATOM 867 C CA . ARG B 1 27 ? 6.508 8.266 5.039 1 97 27 ARG B CA 1
ATOM 868 C C . ARG B 1 27 ? 7.18 6.922 5.312 1 97 27 ARG B C 1
ATOM 870 O O . ARG B 1 27 ? 7.457 6.16 4.387 1 97 27 ARG B O 1
ATOM 877 N N . LYS B 1 28 ? 7.445 6.711 6.516 1 98.31 28 LYS B N 1
ATOM 878 C CA . LYS B 1 28 ? 8.039 5.43 6.895 1 98.31 28 LYS B CA 1
ATOM 879 C C . LYS B 1 28 ? 7.133 4.266 6.508 1 98.31 28 LYS B C 1
ATOM 881 O O . LYS B 1 28 ? 7.594 3.287 5.918 1 98.31 28 LYS B O 1
ATOM 886 N N . LEU B 1 29 ? 5.883 4.371 6.836 1 98.5 29 LEU B N 1
ATOM 887 C CA . LEU B 1 29 ? 4.926 3.314 6.523 1 98.5 29 LEU B CA 1
ATOM 888 C C . LEU B 1 29 ? 4.785 3.141 5.012 1 98.5 29 LEU B C 1
ATOM 890 O O . LEU B 1 29 ? 4.75 2.014 4.516 1 98.5 29 LEU B O 1
ATOM 894 N N . ALA B 1 30 ? 4.738 4.242 4.32 1 98.06 30 ALA B N 1
ATOM 895 C CA . ALA B 1 30 ? 4.637 4.18 2.863 1 98.06 30 ALA B CA 1
ATOM 896 C C . ALA B 1 30 ? 5.879 3.529 2.258 1 98.06 30 ALA B C 1
ATOM 898 O O . ALA B 1 30 ? 5.777 2.779 1.284 1 98.06 30 ALA B O 1
ATOM 899 N N . HIS B 1 31 ? 7.066 3.82 2.754 1 98.06 31 HIS B N 1
ATOM 900 C CA . HIS B 1 31 ? 8.305 3.201 2.295 1 98.06 31 HIS B CA 1
ATOM 901 C C . HIS B 1 31 ? 8.305 1.7 2.568 1 98.06 31 HIS B C 1
ATOM 903 O O . HIS B 1 31 ? 8.695 0.909 1.706 1 98.06 31 HIS B O 1
ATOM 909 N N . GLU B 1 32 ? 7.895 1.338 3.719 1 98.44 32 GLU B N 1
ATOM 910 C CA . GLU B 1 32 ? 7.785 -0.079 4.051 1 98.44 32 GLU B CA 1
ATOM 911 C C . GLU B 1 32 ? 6.809 -0.792 3.119 1 98.44 32 GLU B C 1
ATOM 913 O O . GLU B 1 32 ? 7.051 -1.931 2.713 1 98.44 32 GLU B O 1
ATOM 918 N N . LEU B 1 33 ? 5.723 -0.157 2.832 1 98.44 33 LEU B N 1
ATOM 919 C CA . LEU B 1 33 ? 4.762 -0.704 1.88 1 98.44 33 LEU B CA 1
ATOM 920 C C . LEU B 1 33 ? 5.41 -0.919 0.516 1 98.44 33 LEU B C 1
ATOM 922 O O . LEU B 1 33 ? 5.195 -1.951 -0.123 1 98.44 33 LEU B O 1
ATOM 926 N N . SER B 1 34 ? 6.227 0.029 0.087 1 98.25 34 SER B N 1
ATOM 927 C CA . SER B 1 34 ? 6.965 -0.123 -1.162 1 98.25 34 SER B CA 1
ATOM 928 C C . SER B 1 34 ? 7.84 -1.372 -1.139 1 98.25 34 SER B C 1
ATOM 930 O O . SER B 1 34 ? 7.895 -2.117 -2.119 1 98.25 34 SER B O 1
ATOM 932 N N . ASN B 1 35 ? 8.508 -1.577 -0.07 1 98.19 35 ASN B N 1
ATOM 933 C CA . ASN B 1 35 ? 9.375 -2.742 0.057 1 98.19 35 ASN B CA 1
ATOM 934 C C . ASN B 1 35 ? 8.594 -4.043 -0.077 1 98.19 35 ASN B C 1
ATOM 936 O O . ASN B 1 35 ? 9.023 -4.969 -0.768 1 98.19 35 ASN B O 1
ATOM 940 N N . ALA B 1 36 ? 7.484 -4.117 0.611 1 98.19 36 ALA B N 1
ATOM 941 C CA . ALA B 1 36 ? 6.633 -5.301 0.548 1 98.19 36 ALA B CA 1
ATOM 942 C C . ALA B 1 36 ? 6.078 -5.504 -0.86 1 98.19 36 ALA B C 1
ATOM 944 O O . ALA B 1 36 ? 6.09 -6.621 -1.382 1 98.19 36 ALA B O 1
ATOM 945 N N . LEU B 1 37 ? 5.648 -4.5 -1.524 1 98.25 37 LEU B N 1
ATOM 946 C CA . LEU B 1 37 ? 5.09 -4.578 -2.869 1 98.25 37 LEU B CA 1
ATOM 947 C C . LEU B 1 37 ? 6.152 -5.008 -3.875 1 98.25 37 LEU B C 1
ATOM 949 O O . LEU B 1 37 ? 5.848 -5.707 -4.844 1 98.25 37 LEU B O 1
ATOM 953 N N . GLU B 1 38 ? 7.359 -4.574 -3.67 1 97.94 38 GLU B N 1
ATOM 954 C CA . GLU B 1 38 ? 8.438 -4.996 -4.551 1 97.94 38 GLU B CA 1
ATOM 955 C C . GLU B 1 38 ? 8.633 -6.512 -4.508 1 97.94 38 GLU B C 1
ATOM 957 O O . GLU B 1 38 ? 8.867 -7.145 -5.539 1 97.94 38 GLU B O 1
ATOM 962 N N . ILE B 1 39 ? 8.555 -7.102 -3.363 1 97.94 39 ILE B N 1
ATOM 963 C CA . ILE B 1 39 ? 8.617 -8.555 -3.229 1 97.94 39 ILE B CA 1
ATOM 964 C C . ILE B 1 39 ? 7.488 -9.195 -4.039 1 97.94 39 ILE B C 1
ATOM 966 O O . ILE B 1 39 ? 7.715 -10.156 -4.77 1 97.94 39 ILE B O 1
ATOM 970 N N . ILE B 1 40 ? 6.312 -8.625 -3.91 1 97.81 40 ILE B N 1
ATOM 971 C CA . ILE B 1 40 ? 5.141 -9.148 -4.602 1 97.81 40 ILE B CA 1
ATOM 972 C C . ILE B 1 40 ? 5.328 -9.023 -6.109 1 97.81 40 ILE B C 1
ATOM 974 O O . ILE B 1 40 ? 5.039 -9.953 -6.859 1 97.81 40 ILE B O 1
ATOM 978 N N . VAL B 1 41 ? 5.82 -7.906 -6.574 1 97.12 41 VAL B N 1
ATOM 979 C CA . VAL B 1 41 ? 6.082 -7.672 -7.992 1 97.12 41 VAL B CA 1
ATOM 980 C C . VAL B 1 41 ? 7.059 -8.719 -8.516 1 97.12 41 VAL B C 1
ATOM 982 O O . VAL B 1 41 ? 6.812 -9.352 -9.547 1 97.12 41 VAL B O 1
ATOM 985 N N . GLN B 1 42 ? 8.156 -8.891 -7.84 1 96.75 42 GLN B N 1
ATOM 986 C CA . GLN B 1 42 ? 9.188 -9.82 -8.266 1 96.75 42 GLN B CA 1
ATOM 987 C C . GLN B 1 42 ? 8.648 -11.25 -8.328 1 96.75 42 GLN B C 1
ATOM 989 O O . GLN B 1 42 ? 8.875 -11.961 -9.312 1 96.75 42 GLN B O 1
ATOM 994 N N . THR B 1 43 ? 7.898 -11.648 -7.344 1 95.12 43 THR B N 1
ATOM 995 C CA . THR B 1 43 ? 7.395 -13.016 -7.281 1 95.12 43 THR B CA 1
ATOM 996 C C . THR B 1 43 ? 6.297 -13.227 -8.32 1 95.12 43 THR B C 1
ATOM 998 O O . THR B 1 43 ? 6.199 -14.305 -8.906 1 95.12 43 THR B O 1
ATOM 1001 N N . SER B 1 44 ? 5.441 -12.227 -8.453 1 94.25 44 SER B N 1
ATOM 1002 C CA . SER B 1 44 ? 4.449 -12.305 -9.523 1 94.25 44 SER B CA 1
ATOM 1003 C C . SER B 1 44 ? 5.113 -12.516 -10.883 1 94.25 44 SER B C 1
ATOM 1005 O O . SER B 1 44 ? 4.668 -13.344 -11.68 1 94.25 44 SER B O 1
ATOM 1007 N N . TYR B 1 45 ? 6.168 -11.812 -11.141 1 93.38 45 TYR B N 1
ATOM 1008 C CA . TYR B 1 45 ? 6.926 -11.945 -12.383 1 93.38 45 TYR B CA 1
ATOM 1009 C C . TYR B 1 45 ? 7.48 -13.359 -12.531 1 93.38 45 TYR B C 1
ATOM 1011 O O . TYR B 1 45 ? 7.328 -13.984 -13.586 1 93.38 45 TYR B O 1
ATOM 1019 N N . LEU B 1 46 ? 8.133 -13.906 -11.523 1 93.69 46 LEU B N 1
ATOM 1020 C CA . LEU B 1 46 ? 8.711 -15.25 -11.555 1 93.69 46 LEU B CA 1
ATOM 1021 C C . LEU B 1 46 ? 7.648 -16.297 -11.836 1 93.69 46 LEU B C 1
ATOM 1023 O O . LEU B 1 46 ? 7.871 -17.219 -12.625 1 93.69 46 LEU B O 1
ATOM 1027 N N . LEU B 1 47 ? 6.543 -16.125 -11.211 1 90.06 47 LEU B N 1
ATOM 1028 C CA . LEU B 1 47 ? 5.453 -17.078 -11.414 1 90.06 47 LEU B CA 1
ATOM 1029 C C . LEU B 1 47 ? 4.922 -17 -12.836 1 90.06 47 LEU B C 1
ATOM 1031 O O . LEU B 1 47 ? 4.535 -18.031 -13.414 1 90.06 47 LEU B O 1
ATOM 1035 N N . SER B 1 48 ? 4.898 -15.836 -13.367 1 87.75 48 SER B N 1
ATOM 1036 C CA . SER B 1 48 ? 4.395 -15.656 -14.727 1 87.75 48 SER B CA 1
ATOM 1037 C C . SER B 1 48 ? 5.301 -16.328 -15.75 1 87.75 48 SER B C 1
ATOM 1039 O O . SER B 1 48 ? 4.898 -16.547 -16.891 1 87.75 48 SER B O 1
ATOM 1041 N N . MET B 1 49 ? 6.516 -16.656 -15.398 1 87.62 49 MET B N 1
ATOM 1042 C CA . MET B 1 49 ? 7.465 -17.328 -16.297 1 87.62 49 MET B CA 1
ATOM 1043 C C . MET B 1 49 ? 7.242 -18.828 -16.297 1 87.62 49 MET B C 1
ATOM 1045 O O . MET B 1 49 ? 7.824 -19.547 -17.125 1 87.62 49 MET B O 1
ATOM 1049 N N . THR B 1 50 ? 6.414 -19.281 -15.414 1 80.88 50 THR B N 1
ATOM 1050 C CA . THR B 1 50 ? 6.125 -20.719 -15.367 1 80.88 50 THR B CA 1
ATOM 1051 C C . THR B 1 50 ? 4.926 -21.047 -16.234 1 80.88 50 THR B C 1
ATOM 1053 O O . THR B 1 50 ? 4.094 -20.188 -16.531 1 80.88 50 THR B O 1
ATOM 1056 N N . GLU B 1 51 ? 4.953 -22.344 -16.781 1 76.38 51 GLU B N 1
ATOM 1057 C CA . GLU B 1 51 ? 3.795 -22.797 -17.547 1 76.38 51 GLU B CA 1
ATOM 1058 C C . GLU B 1 51 ? 2.596 -23.047 -16.641 1 76.38 51 GLU B C 1
ATOM 1060 O O . GLU B 1 51 ? 2.689 -23.828 -15.688 1 76.38 51 GLU B O 1
ATOM 1065 N N . GLN B 1 52 ? 1.64 -22.219 -16.859 1 78.94 52 GLN B N 1
ATOM 1066 C CA . GLN B 1 52 ? 0.411 -22.406 -16.094 1 78.94 52 GLN B CA 1
ATOM 1067 C C . GLN B 1 52 ? -0.774 -22.672 -17.016 1 78.94 52 GLN B C 1
ATOM 1069 O O . GLN B 1 52 ? -0.87 -22.094 -18.094 1 78.94 52 GLN B O 1
ATOM 1074 N N . LYS B 1 53 ? -1.473 -23.766 -16.594 1 83.75 53 LYS B N 1
ATOM 1075 C CA . LYS B 1 53 ? -2.727 -24.016 -17.297 1 83.75 53 LYS B CA 1
ATOM 1076 C C . LYS B 1 53 ? -3.9 -23.359 -16.578 1 83.75 53 LYS B C 1
ATOM 1078 O O . LYS B 1 53 ? -3.768 -22.906 -15.438 1 83.75 53 LYS B O 1
ATOM 1083 N N . GLU B 1 54 ? -4.988 -23.328 -17.297 1 86.31 54 GLU B N 1
ATOM 1084 C CA . GLU B 1 54 ? -6.184 -22.844 -16.625 1 86.31 54 GLU B CA 1
ATOM 1085 C C . GLU B 1 54 ? -6.609 -23.781 -15.508 1 86.31 54 GLU B C 1
ATOM 1087 O O . GLU B 1 54 ? -6.438 -25 -15.617 1 86.31 54 GLU B O 1
ATOM 1092 N N . PRO B 1 55 ? -7.039 -23.031 -14.438 1 87.31 55 PRO B N 1
ATOM 1093 C CA . PRO B 1 55 ? -7.414 -21.641 -14.172 1 87.31 55 PRO B CA 1
ATOM 1094 C C . PRO B 1 55 ? -6.254 -20.812 -13.617 1 87.31 55 PRO B C 1
ATOM 1096 O O . PRO B 1 55 ? -6.391 -19.609 -13.43 1 87.31 55 PRO B O 1
ATOM 1099 N N . ALA B 1 56 ? -5.156 -21.422 -13.359 1 85 56 ALA B N 1
ATOM 1100 C CA . ALA B 1 56 ? -4.016 -20.75 -12.734 1 85 56 ALA B CA 1
ATOM 1101 C C . ALA B 1 56 ? -3.559 -19.547 -13.555 1 85 56 ALA B C 1
ATOM 1103 O O . ALA B 1 56 ? -3.18 -18.516 -13 1 85 56 ALA B O 1
ATOM 1104 N N . SER B 1 57 ? -3.629 -19.656 -14.812 1 88.69 57 SER B N 1
ATOM 1105 C CA . SER B 1 57 ? -3.213 -18.562 -15.672 1 88.69 57 SER B CA 1
ATOM 1106 C C . SER B 1 57 ? -4.121 -17.344 -15.5 1 88.69 57 SER B C 1
ATOM 1108 O O . SER B 1 57 ? -3.658 -16.203 -15.531 1 88.69 57 SER B O 1
ATOM 1110 N N . ALA B 1 58 ? -5.391 -17.562 -15.352 1 92 58 ALA B N 1
ATOM 1111 C CA . ALA B 1 58 ? -6.332 -16.484 -15.109 1 92 58 ALA B CA 1
ATOM 1112 C C . ALA B 1 58 ? -6.074 -15.82 -13.758 1 92 58 ALA B C 1
ATOM 1114 O O . ALA B 1 58 ? -6.129 -14.602 -13.633 1 92 58 ALA B O 1
ATOM 1115 N N . TRP B 1 59 ? -5.836 -16.594 -12.812 1 92.44 59 TRP B N 1
ATOM 1116 C CA . TRP B 1 59 ? -5.531 -16.078 -11.477 1 92.44 59 TRP B CA 1
ATOM 1117 C C . TRP B 1 59 ? -4.258 -15.234 -11.5 1 92.44 59 TRP B C 1
ATOM 1119 O O . TRP B 1 59 ? -4.176 -14.203 -10.828 1 92.44 59 TRP B O 1
ATOM 1129 N N . LEU B 1 60 ? -3.289 -15.656 -12.227 1 91.31 60 LEU B N 1
ATOM 1130 C CA . LEU B 1 60 ? -2.041 -14.914 -12.328 1 91.31 60 LEU B CA 1
ATOM 1131 C C . LEU B 1 60 ? -2.271 -13.555 -12.984 1 91.31 60 LEU B C 1
ATOM 1133 O O . LEU B 1 60 ? -1.659 -12.562 -12.594 1 91.31 60 LEU B O 1
ATOM 1137 N N . ARG B 1 61 ? -3.109 -13.531 -13.961 1 93.44 61 ARG B N 1
ATOM 1138 C CA . ARG B 1 61 ? -3.447 -12.266 -14.594 1 93.44 61 ARG B CA 1
ATOM 1139 C C . ARG B 1 61 ? -4.125 -11.32 -13.602 1 93.44 61 ARG B C 1
ATOM 1141 O O . ARG B 1 61 ? -3.809 -10.133 -13.555 1 93.44 61 ARG B O 1
ATOM 1148 N N . MET B 1 62 ? -5.082 -11.828 -12.828 1 95.19 62 MET B N 1
ATOM 1149 C CA . MET B 1 62 ? -5.758 -11.031 -11.797 1 95.19 62 MET B CA 1
ATOM 1150 C C . MET B 1 62 ? -4.758 -10.523 -10.766 1 95.19 62 MET B C 1
ATOM 1152 O O . MET B 1 62 ? -4.84 -9.375 -10.328 1 95.19 62 MET B O 1
ATOM 1156 N N . MET B 1 63 ? -3.875 -11.398 -10.414 1 95 63 MET B N 1
ATOM 1157 C CA . MET B 1 63 ? -2.809 -11.023 -9.492 1 95 63 MET B CA 1
ATOM 1158 C C . MET B 1 63 ? -2.002 -9.852 -10.039 1 95 63 MET B C 1
ATOM 1160 O O . MET B 1 63 ? -1.796 -8.852 -9.344 1 95 63 MET B O 1
ATOM 1164 N N . ASP B 1 64 ? -1.572 -9.938 -11.234 1 94.19 64 ASP B N 1
ATOM 1165 C CA . ASP B 1 64 ? -0.773 -8.898 -11.883 1 94.19 64 ASP B CA 1
ATOM 1166 C C . ASP B 1 64 ? -1.51 -7.559 -11.883 1 94.19 64 ASP B C 1
ATOM 1168 O O . ASP B 1 64 ? -0.904 -6.508 -11.664 1 94.19 64 ASP B O 1
ATOM 1172 N N . ASN B 1 65 ? -2.756 -7.609 -12.133 1 96.31 65 ASN B N 1
ATOM 1173 C CA . ASN B 1 65 ? -3.564 -6.395 -12.102 1 96.31 65 ASN B CA 1
ATOM 1174 C C . ASN B 1 65 ? -3.602 -5.777 -10.703 1 96.31 65 ASN B C 1
ATOM 1176 O O . ASN B 1 65 ? -3.473 -4.562 -10.555 1 96.31 65 ASN B O 1
ATOM 1180 N N . GLY B 1 66 ? -3.836 -6.621 -9.727 1 97.38 66 GLY B N 1
ATOM 1181 C CA . GLY B 1 66 ? -3.809 -6.152 -8.352 1 97.38 66 GLY B CA 1
ATOM 1182 C C . GLY B 1 66 ? -2.475 -5.551 -7.949 1 97.38 66 GLY B C 1
ATOM 1183 O O . GLY B 1 66 ? -2.428 -4.508 -7.297 1 97.38 66 GLY B O 1
ATOM 1184 N N . VAL B 1 67 ? -1.445 -6.184 -8.375 1 97.56 67 VAL B N 1
ATOM 1185 C CA . VAL B 1 67 ? -0.094 -5.738 -8.055 1 97.56 67 VAL B CA 1
ATOM 1186 C C . VAL B 1 67 ? 0.159 -4.367 -8.688 1 97.56 67 VAL B C 1
ATOM 1188 O O . VAL B 1 67 ? 0.64 -3.449 -8.016 1 97.56 67 VAL B O 1
ATOM 1191 N N . GLN B 1 68 ? -0.194 -4.207 -9.922 1 97.5 68 GLN B N 1
ATOM 1192 C CA . GLN B 1 68 ? -0.007 -2.939 -10.625 1 97.5 68 GLN B CA 1
ATOM 1193 C C . GLN B 1 68 ? -0.801 -1.819 -9.953 1 97.5 68 GLN B C 1
ATOM 1195 O O . GLN B 1 68 ? -0.276 -0.727 -9.734 1 97.5 68 GLN B O 1
ATOM 1200 N N . LYS B 1 69 ? -1.983 -2.094 -9.695 1 98.38 69 LYS B N 1
ATOM 1201 C CA . LYS B 1 69 ? -2.818 -1.097 -9.031 1 98.38 69 LYS B CA 1
ATOM 1202 C C . LYS B 1 69 ? -2.234 -0.702 -7.676 1 98.38 69 LYS B C 1
ATOM 1204 O O . LYS B 1 69 ? -2.215 0.479 -7.32 1 98.38 69 LYS B O 1
ATOM 1209 N N . ALA B 1 70 ? -1.851 -1.707 -6.898 1 98.5 70 ALA B N 1
ATOM 1210 C CA . ALA B 1 70 ? -1.244 -1.433 -5.602 1 98.5 70 ALA B CA 1
ATOM 1211 C C . ALA B 1 70 ? -0.012 -0.544 -5.746 1 98.5 70 ALA B C 1
ATOM 1213 O O . ALA B 1 70 ? 0.154 0.426 -5 1 98.5 70 ALA B O 1
ATOM 1214 N N . MET B 1 71 ? 0.797 -0.845 -6.672 1 98.25 71 MET B N 1
ATOM 1215 C CA . MET B 1 71 ? 2.018 -0.082 -6.914 1 98.25 71 MET B CA 1
ATOM 1216 C C . MET B 1 71 ? 1.693 1.358 -7.293 1 98.25 71 MET B C 1
ATOM 1218 O O . MET B 1 71 ? 2.293 2.295 -6.766 1 98.25 71 MET B O 1
ATOM 1222 N N . ASP B 1 72 ? 0.824 1.505 -8.219 1 98.62 72 ASP B N 1
ATOM 1223 C CA . ASP B 1 72 ? 0.426 2.838 -8.656 1 98.62 72 ASP B CA 1
ATOM 1224 C C . ASP B 1 72 ? -0.16 3.646 -7.5 1 98.62 72 ASP B C 1
ATOM 1226 O O . ASP B 1 72 ? 0.157 4.824 -7.336 1 98.62 72 ASP B O 1
ATOM 1230 N N . THR B 1 73 ? -1.026 3.062 -6.758 1 98.75 73 THR B N 1
ATOM 1231 C CA . THR B 1 73 ? -1.677 3.734 -5.641 1 98.75 73 THR B CA 1
ATOM 1232 C C . THR B 1 73 ? -0.654 4.133 -4.578 1 98.75 73 THR B C 1
ATOM 1234 O O . THR B 1 73 ? -0.706 5.242 -4.043 1 98.75 73 THR B O 1
ATOM 1237 N N . ASN B 1 74 ? 0.268 3.244 -4.262 1 98.56 74 ASN B N 1
ATOM 1238 C CA . ASN B 1 74 ? 1.306 3.574 -3.291 1 98.56 74 ASN B CA 1
ATOM 1239 C C . ASN B 1 74 ? 2.188 4.723 -3.781 1 98.56 74 ASN B C 1
ATOM 1241 O O . ASN B 1 74 ? 2.596 5.574 -2.992 1 98.56 74 ASN B O 1
ATOM 1245 N N . LEU B 1 75 ? 2.502 4.707 -5.035 1 98.44 75 LEU B N 1
ATOM 1246 C CA . LEU B 1 75 ? 3.273 5.805 -5.609 1 98.44 75 LEU B CA 1
ATOM 1247 C C . LEU B 1 75 ? 2.521 7.125 -5.469 1 98.44 75 LEU B C 1
ATOM 1249 O O . LEU B 1 75 ? 3.111 8.141 -5.102 1 98.44 75 LEU B O 1
ATOM 1253 N N . ALA B 1 76 ? 1.273 7.102 -5.766 1 98.62 76 ALA B N 1
ATOM 1254 C CA . ALA B 1 76 ? 0.439 8.289 -5.605 1 98.62 76 ALA B CA 1
ATOM 1255 C C . ALA B 1 76 ? 0.426 8.758 -4.156 1 98.62 76 ALA B C 1
ATOM 1257 O O . ALA B 1 76 ? 0.512 9.961 -3.885 1 98.62 76 ALA B O 1
ATOM 1258 N N . LEU B 1 77 ? 0.323 7.828 -3.262 1 98.31 77 LEU B N 1
ATOM 1259 C CA . LEU B 1 77 ? 0.334 8.141 -1.836 1 98.31 77 LEU B CA 1
ATOM 1260 C C . LEU B 1 77 ? 1.645 8.805 -1.435 1 98.31 77 LEU B C 1
ATOM 1262 O O . LEU B 1 77 ? 1.64 9.859 -0.797 1 98.31 77 LEU B O 1
ATOM 1266 N N . ARG B 1 78 ? 2.713 8.203 -1.81 1 97.88 78 ARG B N 1
ATOM 1267 C CA . ARG B 1 78 ? 4.023 8.75 -1.469 1 97.88 78 ARG B CA 1
ATOM 1268 C C . ARG B 1 78 ? 4.207 10.148 -2.045 1 97.88 78 ARG B C 1
ATOM 1270 O O . ARG B 1 78 ? 4.707 11.047 -1.363 1 97.88 78 ARG B O 1
ATOM 1277 N N . ASN B 1 79 ? 3.811 10.383 -3.285 1 97.94 79 ASN B N 1
ATOM 1278 C CA . ASN B 1 79 ? 3.916 11.695 -3.916 1 97.94 79 ASN B CA 1
ATOM 1279 C C . ASN B 1 79 ? 3.037 12.727 -3.215 1 97.94 79 ASN B C 1
ATOM 1281 O O . ASN B 1 79 ? 3.441 13.875 -3.043 1 97.94 79 ASN B O 1
ATOM 1285 N N . TYR B 1 80 ? 1.861 12.281 -2.863 1 97.75 80 TYR B N 1
ATOM 1286 C CA . TYR B 1 80 ? 0.936 13.188 -2.191 1 97.75 80 TYR B CA 1
ATOM 1287 C C . TYR B 1 80 ? 1.498 13.648 -0.851 1 97.75 80 TYR B C 1
ATOM 1289 O O . TYR B 1 80 ? 1.442 14.828 -0.521 1 97.75 80 TYR B O 1
ATOM 1297 N N . ILE B 1 81 ? 2.014 12.703 -0.097 1 96.25 81 ILE B N 1
ATOM 1298 C CA . ILE B 1 81 ? 2.611 13.016 1.195 1 96.25 81 ILE B CA 1
ATOM 1299 C C . ILE B 1 81 ? 3.775 13.98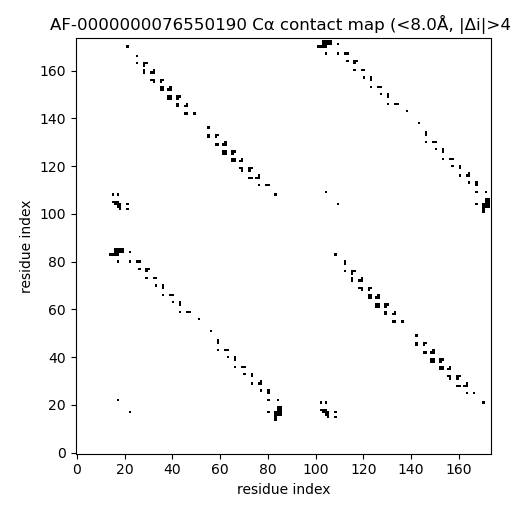4 1.001 1 96.25 81 ILE B C 1
ATOM 1301 O O . ILE B 1 81 ? 3.895 14.977 1.727 1 96.25 81 ILE B O 1
ATOM 1305 N N . LYS B 1 82 ? 4.594 13.727 0.091 1 95.81 82 LYS B N 1
ATOM 1306 C CA . LYS B 1 82 ? 5.746 14.578 -0.192 1 95.81 82 LYS B CA 1
ATOM 1307 C C . LYS B 1 82 ? 5.312 16 -0.532 1 95.81 82 LYS B C 1
ATOM 1309 O O . LYS B 1 82 ? 5.922 16.969 -0.07 1 95.81 82 LYS B O 1
ATOM 1314 N N . ALA B 1 83 ? 4.297 16.078 -1.276 1 96.38 83 ALA B N 1
ATOM 1315 C CA . ALA B 1 83 ? 3.814 17.375 -1.759 1 96.38 83 ALA B CA 1
ATOM 1316 C C . ALA B 1 83 ? 3.215 18.188 -0.622 1 96.38 83 ALA B C 1
ATOM 1318 O O . ALA B 1 83 ? 3.086 19.422 -0.731 1 96.38 83 ALA B O 1
ATOM 1319 N N . HIS B 1 84 ? 2.869 17.516 0.451 1 96 84 HIS B N 1
ATOM 1320 C CA . HIS B 1 84 ? 2.162 18.219 1.519 1 96 84 HIS B CA 1
ATOM 1321 C C . HIS B 1 84 ? 2.957 18.188 2.82 1 96 84 HIS B C 1
ATOM 1323 O O . HIS B 1 84 ? 2.387 18.328 3.904 1 96 84 HIS B O 1
ATOM 1329 N N . THR B 1 85 ? 4.102 17.797 2.73 1 92.62 85 THR B N 1
ATOM 1330 C CA . THR B 1 85 ? 5.02 17.906 3.859 1 92.62 85 THR B CA 1
ATOM 1331 C C . THR B 1 85 ? 5.938 19.125 3.699 1 92.62 85 THR B C 1
ATOM 1333 O O . THR B 1 85 ? 6.395 19.422 2.594 1 92.62 85 THR B O 1
ATOM 1336 N N . ALA B 1 86 ? 5.945 19.938 4.82 1 81.69 86 ALA B N 1
ATOM 1337 C CA . ALA B 1 86 ? 6.801 21.125 4.797 1 81.69 86 ALA B CA 1
ATOM 1338 C C . ALA 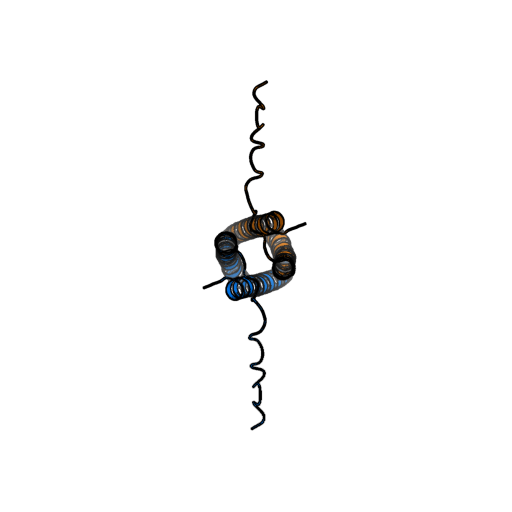B 1 86 ? 8.273 20.734 4.664 1 81.69 86 ALA B C 1
ATOM 1340 O O . ALA B 1 86 ? 8.688 19.688 5.168 1 81.69 86 ALA B O 1
ATOM 1341 N N . ASP B 1 87 ? 9.102 21.469 3.834 1 69 87 ASP B N 1
ATOM 1342 C CA . ASP B 1 87 ? 10.531 21.281 3.635 1 69 87 ASP B CA 1
ATOM 1343 C C . ASP B 1 87 ? 11.297 21.438 4.949 1 69 87 ASP B C 1
ATOM 1345 O O . ASP B 1 87 ? 10.891 22.219 5.816 1 69 87 ASP B O 1
#

Radius of gyration: 23.38 Å; Cα contacts (8 Å, |Δi|>4): 168; chains: 2; bounding box: 24×87×71 Å